Protein AF-A0A1Q3CBP3-F1 (afdb_monomer_lite)

Structure (mmCIF, N/CA/C/O backbone):
data_AF-A0A1Q3CBP3-F1
#
_entry.id   AF-A0A1Q3CBP3-F1
#
loop_
_atom_site.group_PDB
_atom_site.id
_atom_site.type_symbol
_atom_site.label_atom_id
_atom_site.label_alt_id
_atom_site.label_comp_id
_atom_site.label_asym_id
_atom_site.label_entity_id
_atom_site.label_seq_id
_atom_site.pdbx_PDB_ins_code
_atom_site.Cartn_x
_atom_site.Cartn_y
_atom_site.Cartn_z
_atom_site.occupancy
_atom_site.B_iso_or_equiv
_atom_site.auth_seq_id
_atom_site.auth_comp_id
_atom_site.auth_asym_id
_atom_site.auth_atom_id
_atom_site.pdbx_PDB_model_num
ATOM 1 N N . VAL A 1 1 ? -5.948 -3.248 -28.202 1.00 44.06 1 VAL A N 1
ATOM 2 C CA . VAL A 1 1 ? -5.606 -3.603 -26.804 1.00 44.06 1 VAL A CA 1
ATOM 3 C C . VAL A 1 1 ? -5.878 -2.371 -25.953 1.00 44.06 1 VAL A C 1
ATOM 5 O O . VAL A 1 1 ? -5.273 -1.340 -26.203 1.00 44.06 1 VAL A O 1
ATOM 8 N N . THR A 1 2 ? -6.877 -2.415 -25.071 1.00 46.66 2 THR A N 1
ATOM 9 C CA . THR A 1 2 ? -7.379 -1.259 -24.304 1.00 46.66 2 THR A CA 1
ATOM 10 C C . THR A 1 2 ? -6.483 -0.977 -23.095 1.00 46.66 2 THR A C 1
ATOM 12 O O . THR A 1 2 ? -6.759 -1.441 -21.992 1.00 46.66 2 THR A O 1
ATOM 15 N N . TYR A 1 3 ? -5.397 -0.238 -23.319 1.00 56.34 3 TYR A N 1
ATOM 16 C CA . TYR A 1 3 ? -4.417 0.155 -22.292 1.00 56.34 3 TYR A CA 1
ATOM 17 C C . TYR A 1 3 ? -4.988 1.161 -21.267 1.00 56.34 3 TYR A C 1
ATOM 19 O O . TYR A 1 3 ? -4.519 1.274 -20.137 1.00 56.34 3 TYR A O 1
ATOM 27 N N . GLU A 1 4 ? -6.053 1.866 -21.645 1.00 58.88 4 GLU A N 1
ATOM 28 C CA . GLU A 1 4 ? -6.686 2.912 -20.836 1.00 58.88 4 GLU A CA 1
ATOM 29 C C . GLU A 1 4 ? -7.506 2.344 -19.665 1.00 58.88 4 GLU A C 1
ATOM 31 O O . GLU A 1 4 ? -7.457 2.861 -18.550 1.00 58.88 4 GLU A O 1
ATOM 36 N N . GLY A 1 5 ? -8.187 1.211 -19.878 1.00 54.25 5 GLY A N 1
ATOM 37 C CA . GLY A 1 5 ? -8.967 0.540 -18.833 1.00 54.25 5 GLY A CA 1
ATOM 38 C C . GLY A 1 5 ? -8.098 -0.076 -17.734 1.00 54.25 5 GLY A C 1
ATOM 39 O O . GLY A 1 5 ? -8.506 -0.127 -16.576 1.00 54.25 5 GLY A O 1
ATOM 40 N N . THR A 1 6 ? -6.872 -0.499 -18.058 1.00 66.00 6 THR A N 1
ATOM 41 C CA . THR A 1 6 ? -5.939 -1.055 -17.068 1.00 66.00 6 THR A CA 1
ATOM 42 C C . THR A 1 6 ? -5.383 -0.003 -16.113 1.00 66.00 6 THR A C 1
ATOM 44 O O . THR A 1 6 ? -5.166 -0.326 -14.948 1.00 66.00 6 THR A O 1
ATOM 47 N N . ASN A 1 7 ? -5.201 1.242 -16.560 1.00 76.56 7 ASN A N 1
ATOM 48 C CA . ASN A 1 7 ? -4.716 2.324 -15.697 1.00 76.56 7 ASN A CA 1
ATOM 49 C C . ASN A 1 7 ? -5.840 2.898 -14.827 1.00 76.56 7 ASN A C 1
ATOM 51 O O . ASN A 1 7 ? -5.673 2.993 -13.616 1.00 76.56 7 ASN A O 1
ATOM 55 N N . GLN A 1 8 ? -7.035 3.116 -15.387 1.00 80.62 8 GLN A N 1
ATOM 56 C CA . GLN A 1 8 ? -8.193 3.599 -14.617 1.00 80.62 8 GLN A CA 1
ATOM 57 C C . GLN A 1 8 ? -8.555 2.675 -13.441 1.00 80.62 8 GLN A C 1
ATOM 59 O O . GLN A 1 8 ? -8.859 3.138 -12.341 1.00 80.62 8 GLN A O 1
ATOM 64 N N . VAL A 1 9 ? -8.495 1.354 -13.644 1.00 83.56 9 VAL A N 1
ATOM 65 C CA . VAL A 1 9 ? -8.768 0.373 -12.580 1.00 83.56 9 VAL A CA 1
ATOM 66 C C . VAL A 1 9 ? -7.699 0.414 -11.482 1.00 83.56 9 VAL A C 1
ATOM 68 O O . VAL A 1 9 ? -8.026 0.263 -10.303 1.00 83.56 9 VAL A O 1
ATOM 71 N N . LYS A 1 10 ? -6.428 0.637 -11.839 1.00 82.31 10 LYS A N 1
ATOM 72 C CA . LYS A 1 10 ? -5.342 0.801 -10.861 1.00 82.31 10 LYS A CA 1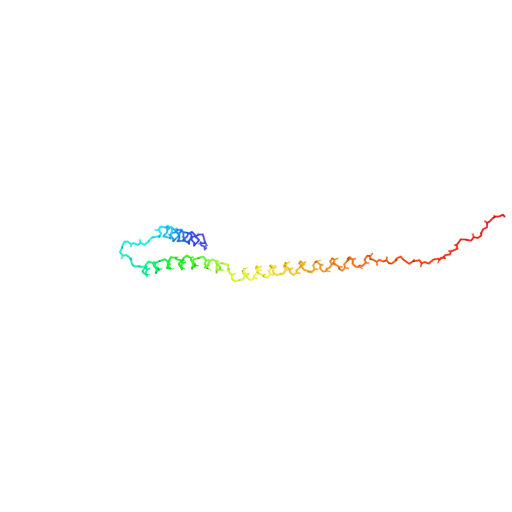
ATOM 73 C C . LYS A 1 10 ? -5.514 2.084 -10.055 1.00 82.31 10 LYS A C 1
ATOM 75 O O . LYS A 1 10 ? -5.479 2.014 -8.829 1.00 82.31 10 LYS A O 1
ATOM 80 N N . ASP A 1 11 ? -5.780 3.204 -10.719 1.00 86.50 11 ASP A N 1
ATOM 81 C CA . ASP A 1 11 ? -5.969 4.505 -10.072 1.00 86.50 11 ASP A CA 1
ATOM 82 C C . ASP A 1 11 ? -7.149 4.472 -9.100 1.00 86.50 11 ASP A C 1
ATOM 84 O O . ASP A 1 11 ? -7.058 4.946 -7.966 1.00 86.50 11 ASP A O 1
ATOM 88 N N . ALA A 1 12 ? -8.254 3.835 -9.497 1.00 90.44 12 ALA A N 1
ATOM 89 C CA . ALA A 1 12 ? -9.394 3.616 -8.615 1.00 90.44 12 ALA A CA 1
ATOM 90 C C . ALA A 1 12 ? -9.009 2.793 -7.373 1.00 90.44 12 ALA A C 1
ATOM 92 O O . ALA A 1 12 ? -9.416 3.124 -6.258 1.00 90.44 12 ALA A O 1
ATOM 93 N N . LYS A 1 13 ? -8.189 1.749 -7.545 1.00 89.75 13 LYS A N 1
ATOM 94 C CA . LYS A 1 13 ? -7.730 0.885 -6.451 1.00 89.75 13 LYS A CA 1
ATOM 95 C C . LYS A 1 13 ? -6.768 1.601 -5.500 1.00 89.75 13 LYS A C 1
ATOM 97 O O . LYS A 1 13 ? -6.896 1.433 -4.289 1.00 89.75 13 LYS A O 1
ATOM 102 N N . ILE A 1 14 ? -5.854 2.416 -6.025 1.00 90.44 14 ILE A N 1
ATOM 103 C CA . ILE A 1 14 ? -4.957 3.260 -5.224 1.00 90.44 14 ILE A CA 1
ATOM 104 C C . ILE A 1 14 ? -5.785 4.258 -4.413 1.00 90.44 14 ILE A C 1
ATOM 106 O O . ILE A 1 14 ? -5.660 4.303 -3.194 1.00 90.44 14 ILE A O 1
ATOM 110 N N . ASN A 1 15 ? -6.706 4.980 -5.055 1.00 92.19 15 ASN A N 1
ATOM 111 C CA . ASN A 1 15 ? -7.573 5.949 -4.380 1.00 92.19 15 ASN A CA 1
ATOM 112 C C . ASN A 1 15 ? -8.457 5.323 -3.293 1.00 92.19 15 ASN A C 1
ATOM 114 O O . ASN A 1 15 ? -8.796 5.985 -2.312 1.00 92.19 15 ASN A O 1
ATOM 118 N N . MET A 1 16 ? -8.863 4.063 -3.460 1.00 93.75 16 MET A N 1
ATOM 119 C CA . MET A 1 16 ? -9.609 3.335 -2.434 1.00 93.75 16 MET A CA 1
ATOM 120 C C . MET A 1 16 ? -8.731 3.045 -1.210 1.00 93.75 16 MET A C 1
ATOM 122 O O . MET A 1 16 ? -9.148 3.311 -0.087 1.00 93.75 16 MET A O 1
ATOM 126 N N . LEU A 1 17 ? -7.508 2.557 -1.428 1.00 94.12 17 LEU A N 1
ATOM 127 C CA . LEU A 1 17 ? -6.561 2.246 -0.354 1.00 94.12 17 LEU A CA 1
ATOM 128 C C . LEU A 1 17 ? -6.047 3.501 0.362 1.00 94.12 17 LEU A C 1
ATOM 130 O O . LEU A 1 17 ? -5.871 3.474 1.575 1.00 94.12 17 LEU A O 1
ATOM 134 N N . VAL A 1 18 ? -5.839 4.606 -0.360 1.00 93.06 18 VAL A N 1
ATOM 135 C CA . VAL A 1 18 ? -5.476 5.902 0.237 1.00 93.06 18 VAL A CA 1
ATOM 136 C C . VAL A 1 18 ? -6.583 6.380 1.169 1.00 93.06 18 VAL A C 1
ATOM 138 O O . VAL A 1 18 ? -6.306 6.711 2.315 1.00 93.06 18 VAL A O 1
ATOM 141 N N . ARG A 1 19 ? -7.847 6.325 0.733 1.00 95.38 19 ARG A N 1
ATOM 142 C CA . ARG A 1 19 ? -8.981 6.670 1.601 1.00 95.38 19 ARG A CA 1
ATOM 143 C C . ARG A 1 19 ? -9.088 5.756 2.819 1.00 95.38 19 ARG A C 1
ATOM 145 O O . ARG A 1 19 ? -9.382 6.225 3.914 1.00 95.38 19 ARG A O 1
ATOM 152 N N . GLU A 1 20 ? -8.846 4.460 2.647 1.00 94.12 20 GLU A N 1
ATOM 153 C CA . GLU A 1 20 ? -8.818 3.507 3.761 1.00 94.12 20 GLU A CA 1
ATOM 154 C C . GLU A 1 20 ? -7.705 3.835 4.770 1.00 94.12 20 GLU A C 1
ATOM 156 O O . GLU A 1 20 ? -7.935 3.763 5.976 1.00 94.12 20 GLU A O 1
ATOM 161 N N . TYR A 1 21 ? -6.529 4.246 4.286 1.00 95.06 21 TYR A N 1
ATOM 162 C CA . TYR A 1 21 ? -5.420 4.721 5.111 1.00 95.06 21 TYR A CA 1
ATOM 163 C C . TYR A 1 21 ? -5.753 6.030 5.843 1.00 95.06 21 TYR A C 1
ATOM 165 O O . TYR A 1 21 ? -5.500 6.145 7.037 1.00 95.06 21 TYR A O 1
ATOM 173 N N . GLU A 1 22 ? -6.341 7.013 5.160 1.00 94.06 22 GLU A N 1
ATOM 174 C CA . GLU A 1 22 ? -6.715 8.308 5.751 1.00 94.06 22 GLU A CA 1
ATOM 175 C C . GLU A 1 22 ? -7.759 8.162 6.861 1.00 94.06 22 GLU A C 1
ATOM 177 O O . GLU A 1 22 ? -7.694 8.843 7.882 1.00 94.06 22 GLU A O 1
ATOM 182 N N . MET A 1 23 ? -8.714 7.250 6.678 1.00 95.81 23 MET A N 1
ATOM 183 C CA . MET A 1 23 ? -9.738 6.935 7.676 1.00 95.81 23 MET A CA 1
ATOM 184 C C . MET A 1 23 ? -9.266 5.903 8.707 1.00 95.81 23 MET A C 1
ATOM 186 O O . MET A 1 23 ? -10.063 5.447 9.533 1.00 95.81 23 MET A O 1
ATOM 190 N N . PHE A 1 24 ? -7.998 5.490 8.660 1.00 96.88 24 PHE A N 1
ATOM 191 C CA . PHE A 1 24 ? -7.507 4.419 9.503 1.00 96.88 24 PHE A CA 1
ATOM 192 C C . PHE A 1 24 ? -7.475 4.842 10.971 1.00 96.88 24 PHE A C 1
ATOM 194 O O . PHE A 1 24 ? -6.769 5.762 11.380 1.00 96.88 24 PHE A O 1
ATOM 201 N N . SER A 1 25 ? -8.206 4.095 11.787 1.00 96.75 25 SER A N 1
ATOM 202 C CA . SER A 1 25 ? -8.177 4.209 13.236 1.00 96.75 25 SER A CA 1
ATOM 203 C C . SER A 1 25 ? -8.252 2.829 13.885 1.00 96.75 25 SER A C 1
ATOM 205 O O . SER A 1 25 ? -8.632 1.820 13.267 1.00 96.75 25 SER A O 1
ATOM 207 N N . MET A 1 26 ? -7.827 2.775 15.145 1.00 97.44 26 MET A N 1
ATOM 208 C CA . MET A 1 26 ? -8.003 1.598 15.987 1.00 97.44 26 MET A CA 1
ATOM 209 C C . MET A 1 26 ? -9.478 1.471 16.370 1.00 97.44 26 MET A C 1
ATOM 211 O O . MET A 1 26 ? -10.115 2.460 16.730 1.00 97.44 26 MET A O 1
ATOM 215 N N . LYS A 1 27 ? -10.028 0.260 16.280 1.00 95.94 27 LYS A N 1
ATOM 216 C CA . LYS A 1 27 ? -11.440 0.007 16.604 1.00 95.94 27 LYS A CA 1
ATOM 217 C C . LYS A 1 27 ? -11.614 -0.270 18.099 1.00 95.94 27 LYS A C 1
ATOM 219 O O . LYS A 1 27 ? -10.697 -0.761 18.747 1.00 95.94 27 LYS A O 1
ATOM 224 N N . GLU A 1 28 ? -12.814 -0.029 18.628 1.00 95.75 28 GLU A N 1
ATOM 225 C CA . GLU A 1 28 ? -13.121 -0.159 20.067 1.00 95.75 28 GLU A CA 1
ATOM 226 C C . GLU A 1 28 ? -12.783 -1.536 20.666 1.00 95.75 28 GLU A C 1
ATOM 228 O O . GLU A 1 28 ? -12.356 -1.620 21.812 1.00 95.75 28 GLU A O 1
ATOM 233 N N . ASN A 1 29 ? -12.917 -2.612 19.883 1.00 96.12 29 ASN A N 1
ATOM 234 C CA . ASN A 1 29 ? -12.698 -3.995 20.332 1.00 96.12 29 ASN A CA 1
ATOM 235 C C . ASN A 1 29 ? -11.458 -4.642 19.703 1.00 96.12 29 ASN A C 1
ATOM 237 O O . ASN A 1 29 ? -11.385 -5.859 19.532 1.00 96.12 29 ASN A O 1
ATOM 241 N N . GLU A 1 30 ? -10.500 -3.827 19.286 1.00 97.62 30 GLU A N 1
ATOM 242 C CA . GLU A 1 30 ? -9.294 -4.283 18.619 1.00 97.62 30 GLU A CA 1
ATOM 243 C C . GLU A 1 30 ? -8.085 -4.196 19.550 1.00 97.62 30 GLU A C 1
ATOM 245 O O . GLU A 1 30 ? -7.953 -3.257 20.324 1.00 97.62 30 GLU A O 1
ATOM 250 N N . ASN A 1 31 ? -7.171 -5.167 19.470 1.00 97.94 31 ASN A N 1
ATOM 251 C CA . ASN A 1 31 ? -5.875 -5.071 20.140 1.00 97.94 31 ASN A CA 1
ATOM 252 C C . ASN A 1 31 ? -4.814 -4.456 19.212 1.00 97.94 31 ASN A C 1
ATOM 254 O O . ASN A 1 31 ? -4.922 -4.513 17.987 1.00 97.94 31 ASN A O 1
ATOM 258 N N . ILE A 1 32 ? -3.750 -3.905 19.801 1.00 97.69 32 ILE A N 1
ATOM 259 C CA . ILE A 1 32 ? -2.686 -3.202 19.063 1.00 97.69 32 ILE A CA 1
ATOM 260 C C . ILE A 1 32 ? -2.076 -4.084 17.963 1.00 97.69 32 ILE A C 1
ATOM 262 O O . ILE A 1 32 ? -1.804 -3.595 16.872 1.00 97.69 32 ILE A O 1
ATOM 266 N N . SER A 1 33 ? -1.902 -5.386 18.215 1.00 98.25 33 SER A N 1
ATOM 267 C CA . SER A 1 33 ? -1.335 -6.312 17.227 1.00 98.25 33 SER A CA 1
ATOM 268 C C . SER A 1 33 ? -2.243 -6.474 16.003 1.00 98.25 33 SER A C 1
ATOM 270 O O . SER A 1 33 ? -1.773 -6.393 14.872 1.00 98.25 33 SER A O 1
ATOM 272 N N . SER A 1 34 ? -3.551 -6.616 16.215 1.00 97.75 34 SER A N 1
ATOM 273 C CA . SER A 1 34 ? -4.545 -6.735 15.142 1.00 97.75 34 SER A CA 1
ATOM 274 C C . SER A 1 34 ? -4.653 -5.439 14.339 1.00 97.75 34 SER A C 1
ATOM 276 O O . SER A 1 34 ? -4.687 -5.478 13.107 1.00 97.75 34 SER A O 1
ATOM 278 N N . MET A 1 35 ? -4.608 -4.293 15.027 1.00 98.00 35 MET A N 1
ATOM 279 C CA . MET A 1 35 ? -4.561 -2.974 14.394 1.00 98.00 35 MET A CA 1
ATOM 280 C C . MET A 1 35 ? -3.318 -2.840 13.514 1.00 98.00 35 MET A C 1
ATOM 282 O O . MET A 1 35 ? -3.428 -2.484 12.340 1.00 98.00 35 MET A O 1
ATOM 286 N N . PHE A 1 36 ? -2.151 -3.212 14.042 1.00 97.75 36 PHE A N 1
ATOM 287 C CA . PHE A 1 36 ? -0.893 -3.165 13.309 1.00 97.75 36 PHE A CA 1
ATOM 288 C C . PHE A 1 36 ? -0.926 -4.050 12.059 1.00 97.75 36 PHE A C 1
ATOM 290 O O . PHE A 1 36 ? -0.525 -3.602 10.992 1.00 97.75 36 PHE A O 1
ATOM 297 N N . VAL A 1 37 ? -1.491 -5.260 12.140 1.00 98.00 37 VAL A N 1
ATOM 298 C CA . VAL A 1 37 ? -1.662 -6.136 10.968 1.00 98.00 37 VAL A CA 1
ATOM 299 C C . VAL A 1 37 ? -2.504 -5.461 9.881 1.00 98.00 37 VAL A C 1
ATOM 301 O O . VAL A 1 37 ? -2.108 -5.465 8.715 1.00 98.00 37 VAL A O 1
ATOM 304 N N . ARG A 1 38 ? -3.639 -4.837 10.231 1.00 97.31 38 ARG A N 1
ATOM 305 C CA . ARG A 1 38 ? -4.452 -4.098 9.247 1.00 97.31 38 ARG A CA 1
ATOM 306 C C . ARG A 1 38 ? -3.678 -2.936 8.628 1.00 97.31 38 ARG A C 1
ATOM 308 O O . ARG A 1 38 ? -3.705 -2.783 7.411 1.00 97.31 38 ARG A O 1
ATOM 315 N N . PHE A 1 39 ? -2.969 -2.162 9.447 1.00 97.50 39 PHE A N 1
ATOM 316 C CA . PHE A 1 39 ? -2.136 -1.054 8.984 1.00 97.50 39 PHE A CA 1
ATOM 317 C C . PHE A 1 39 ? -1.065 -1.529 7.992 1.00 97.50 39 PHE A C 1
ATOM 319 O O . PHE A 1 39 ? -0.971 -1.022 6.875 1.00 97.50 39 PHE A O 1
ATOM 326 N N . THR A 1 40 ? -0.301 -2.559 8.360 1.00 96.25 40 THR A N 1
ATOM 327 C CA . THR A 1 40 ? 0.741 -3.145 7.511 1.00 96.25 40 THR A CA 1
ATOM 328 C C . THR A 1 40 ? 0.171 -3.668 6.193 1.00 96.25 40 THR A C 1
ATOM 330 O O . THR A 1 40 ? 0.778 -3.466 5.144 1.00 96.25 40 THR A O 1
ATOM 333 N N . ASN A 1 41 ? -1.015 -4.280 6.208 1.00 96.31 41 ASN A N 1
ATOM 334 C CA . ASN A 1 41 ? -1.664 -4.762 4.989 1.00 96.31 41 ASN A CA 1
ATOM 335 C C . ASN A 1 41 ? -2.017 -3.626 4.016 1.00 96.31 41 ASN A C 1
ATOM 337 O O . ASN A 1 41 ? -1.820 -3.784 2.808 1.00 96.31 41 ASN A O 1
ATOM 341 N N . ILE A 1 42 ? -2.492 -2.483 4.522 1.00 94.69 42 ILE A N 1
ATOM 342 C CA . ILE A 1 42 ? -2.796 -1.300 3.701 1.00 94.69 42 ILE A CA 1
ATOM 343 C C . ILE A 1 42 ? -1.510 -0.752 3.067 1.00 94.69 42 ILE A C 1
ATOM 345 O O . ILE A 1 42 ? -1.455 -0.566 1.849 1.00 94.69 42 ILE A O 1
ATOM 349 N N . ILE A 1 43 ? -0.447 -0.577 3.862 1.00 93.56 43 ILE A N 1
ATOM 350 C CA . ILE A 1 43 ? 0.852 -0.074 3.385 1.00 93.56 43 ILE A CA 1
ATOM 351 C C . ILE A 1 43 ? 1.460 -0.995 2.327 1.00 93.56 43 ILE A C 1
ATOM 353 O O . ILE A 1 43 ? 1.837 -0.534 1.250 1.00 93.56 43 ILE A O 1
ATOM 357 N N . ASN A 1 44 ? 1.500 -2.301 2.590 1.00 91.94 44 ASN A N 1
ATOM 358 C CA . ASN A 1 44 ? 2.056 -3.272 1.651 1.00 91.94 44 ASN A CA 1
ATOM 359 C C . ASN A 1 44 ? 1.260 -3.310 0.338 1.00 91.94 44 ASN A C 1
ATOM 361 O O . ASN A 1 44 ? 1.839 -3.456 -0.740 1.00 91.94 44 ASN A O 1
ATOM 365 N N . SER A 1 45 ? -0.065 -3.147 0.408 1.00 91.56 45 SER A N 1
ATOM 366 C CA . SER A 1 45 ? -0.926 -3.098 -0.777 1.00 91.56 45 SER A CA 1
ATOM 367 C C . SER A 1 45 ? -0.663 -1.853 -1.626 1.00 91.56 45 SER A C 1
ATOM 369 O O . SER A 1 45 ? -0.540 -1.970 -2.846 1.00 91.56 45 SER A O 1
ATOM 371 N N . LEU A 1 46 ? -0.520 -0.681 -0.996 1.00 89.75 46 LEU A N 1
ATOM 372 C CA . LEU A 1 46 ? -0.154 0.570 -1.672 1.00 89.75 46 LEU A CA 1
ATOM 373 C C . LEU A 1 46 ? 1.231 0.475 -2.322 1.00 89.75 46 LEU A C 1
ATOM 375 O O . LEU A 1 46 ? 1.388 0.791 -3.501 1.00 89.75 46 LEU A O 1
ATOM 379 N N . GLN A 1 47 ? 2.225 -0.031 -1.590 1.00 85.50 47 GLN A N 1
ATOM 380 C CA . GLN A 1 47 ? 3.581 -0.226 -2.106 1.00 85.50 47 GLN A CA 1
ATOM 381 C C . GLN A 1 47 ? 3.613 -1.198 -3.287 1.00 85.50 47 GLN A C 1
ATOM 383 O O . GLN A 1 47 ? 4.282 -0.927 -4.277 1.00 85.50 47 GLN A O 1
ATOM 388 N N . SER A 1 48 ? 2.870 -2.307 -3.224 1.00 85.62 48 SER A N 1
ATOM 389 C CA . SER A 1 48 ? 2.808 -3.276 -4.324 1.00 85.62 48 SER A CA 1
ATOM 390 C C . SER A 1 48 ? 2.200 -2.686 -5.598 1.00 85.62 48 SER A C 1
ATOM 392 O O . SER A 1 48 ? 2.600 -3.069 -6.697 1.00 85.62 48 SER A O 1
ATOM 394 N N . LEU A 1 49 ? 1.239 -1.767 -5.472 1.00 82.19 49 LEU A N 1
ATOM 395 C CA . LEU A 1 49 ? 0.629 -1.100 -6.621 1.00 82.19 49 LEU A CA 1
ATOM 396 C C . LEU A 1 49 ? 1.591 -0.086 -7.252 1.00 82.19 49 LEU A C 1
ATOM 398 O O . LEU A 1 49 ? 1.821 -0.181 -8.452 1.00 82.19 49 LEU A O 1
ATOM 402 N N . ASN A 1 50 ? 2.243 0.762 -6.451 1.00 73.06 50 ASN A N 1
ATOM 403 C CA . ASN A 1 50 ? 3.220 1.737 -6.956 1.00 73.06 50 ASN A CA 1
ATOM 404 C C . ASN A 1 50 ? 4.515 1.082 -7.473 1.00 73.06 50 ASN A C 1
ATOM 406 O O . ASN A 1 50 ? 5.092 1.530 -8.458 1.00 73.06 50 ASN A O 1
ATOM 410 N N . ALA A 1 51 ? 4.989 0.001 -6.846 1.00 65.81 51 ALA A N 1
ATOM 411 C CA . ALA A 1 51 ? 6.190 -0.709 -7.298 1.00 65.81 51 ALA A CA 1
ATOM 412 C C . ALA A 1 51 ? 5.973 -1.426 -8.639 1.00 65.81 51 ALA A C 1
ATOM 414 O O . ALA A 1 51 ? 6.913 -1.600 -9.413 1.00 65.81 51 ALA A O 1
ATOM 415 N N . LYS A 1 52 ? 4.733 -1.830 -8.944 1.00 59.75 52 LYS A N 1
ATOM 416 C CA . LYS A 1 52 ? 4.395 -2.418 -10.245 1.00 59.75 52 LYS A CA 1
ATOM 417 C C . LYS A 1 52 ? 4.432 -1.406 -11.380 1.00 59.75 52 LYS A C 1
ATOM 419 O O . LYS A 1 52 ? 4.607 -1.845 -12.510 1.00 59.75 52 LYS A O 1
ATOM 424 N N . ASP A 1 53 ? 4.334 -0.109 -11.112 1.00 59.41 53 ASP A N 1
ATOM 425 C CA . ASP A 1 53 ? 4.505 0.900 -12.158 1.00 59.41 53 ASP A CA 1
ATOM 426 C C . ASP A 1 53 ? 5.969 0.993 -12.622 1.00 59.41 53 ASP A C 1
ATOM 428 O O . ASP A 1 53 ? 6.221 1.225 -13.802 1.00 59.41 53 ASP A O 1
ATOM 432 N N . LEU A 1 54 ? 6.944 0.622 -11.783 1.00 54.38 54 LEU A N 1
ATOM 433 C CA . LEU A 1 54 ? 8.330 0.431 -12.236 1.00 54.38 54 LEU A CA 1
ATOM 434 C C . LEU A 1 54 ? 8.483 -0.756 -13.203 1.00 54.38 54 LEU A C 1
ATOM 436 O O . LEU A 1 54 ? 9.332 -0.721 -14.083 1.00 54.38 54 LEU A O 1
ATOM 440 N N . ASN A 1 55 ? 7.624 -1.774 -13.076 1.00 54.72 55 ASN A N 1
ATOM 441 C CA . ASN A 1 55 ? 7.548 -2.895 -14.019 1.00 54.72 55 ASN A CA 1
ATOM 442 C C . ASN A 1 55 ? 6.709 -2.568 -15.269 1.00 54.72 55 ASN A C 1
ATOM 444 O O . ASN A 1 55 ? 6.657 -3.386 -16.187 1.00 54.72 55 ASN A O 1
ATOM 448 N N . THR A 1 56 ? 5.990 -1.434 -15.291 1.00 55.56 56 THR A N 1
ATOM 449 C CA . THR A 1 56 ? 5.257 -0.982 -16.489 1.00 55.56 56 THR A CA 1
ATOM 450 C C . THR A 1 56 ? 6.137 -0.241 -17.478 1.00 55.56 56 THR A C 1
ATOM 452 O O . THR A 1 56 ? 5.801 -0.226 -18.659 1.00 55.56 56 THR A O 1
ATOM 455 N N . LEU A 1 57 ? 7.269 0.305 -17.026 1.00 59.78 57 LEU A N 1
ATOM 456 C CA . LEU A 1 57 ? 8.365 0.607 -17.931 1.00 59.78 57 LEU A CA 1
ATOM 457 C C . LEU A 1 57 ? 8.982 -0.744 -18.302 1.00 59.78 57 LEU A C 1
ATOM 459 O O . LEU A 1 57 ? 9.481 -1.440 -17.409 1.00 59.78 57 LEU A O 1
ATOM 463 N N . PRO A 1 58 ? 8.908 -1.183 -19.570 1.00 74.75 58 PRO A N 1
ATOM 464 C CA . PRO A 1 58 ? 9.647 -2.362 -19.976 1.00 74.75 58 PRO A CA 1
ATOM 465 C C . PRO A 1 58 ? 11.104 -2.154 -19.558 1.00 74.75 58 PRO A C 1
ATOM 467 O O . PRO A 1 58 ? 11.642 -1.058 -19.703 1.00 74.75 58 PRO A O 1
ATOM 470 N N . LEU A 1 59 ? 11.732 -3.192 -19.006 1.00 75.75 59 LEU A N 1
ATOM 471 C CA . LEU A 1 59 ? 13.125 -3.158 -18.548 1.00 75.75 59 LEU A CA 1
ATOM 472 C C . LEU A 1 59 ? 14.060 -2.499 -19.581 1.00 75.75 59 LEU A C 1
ATOM 474 O O . LEU A 1 59 ? 14.986 -1.789 -19.206 1.00 75.75 59 LEU A O 1
ATOM 478 N N . GLU A 1 60 ? 13.750 -2.675 -20.866 1.00 72.88 60 GLU A N 1
ATOM 479 C CA . GLU A 1 60 ? 14.405 -2.053 -22.017 1.00 72.88 60 GLU A CA 1
ATOM 480 C C . GLU A 1 60 ? 14.354 -0.514 -22.026 1.00 72.88 60 GLU A C 1
ATOM 482 O O . GLU A 1 60 ? 15.338 0.135 -22.363 1.00 72.88 60 GLU A O 1
ATOM 487 N N . GLU A 1 61 ? 13.229 0.092 -21.638 1.00 79.81 61 GLU A N 1
ATOM 488 C CA . GLU A 1 61 ? 13.049 1.548 -21.577 1.00 79.81 61 GLU A CA 1
ATOM 489 C C . GLU A 1 61 ? 13.772 2.146 -20.366 1.00 79.81 61 GLU A C 1
ATOM 491 O O . GLU A 1 61 ? 14.385 3.212 -20.466 1.00 79.81 61 GLU A O 1
ATOM 496 N N . LEU A 1 62 ? 13.780 1.426 -19.239 1.00 84.44 62 LEU A N 1
ATOM 497 C CA . LEU A 1 62 ? 14.569 1.804 -18.067 1.00 84.44 62 LEU A CA 1
ATOM 498 C C . LEU A 1 62 ? 16.073 1.705 -18.360 1.00 84.44 62 LEU A C 1
ATOM 500 O O . LEU A 1 62 ? 16.823 2.636 -18.066 1.00 84.44 62 LEU A O 1
ATOM 504 N N . LEU A 1 63 ? 16.502 0.602 -18.977 1.00 84.31 63 LEU A N 1
ATOM 505 C CA . LEU A 1 63 ? 17.884 0.383 -19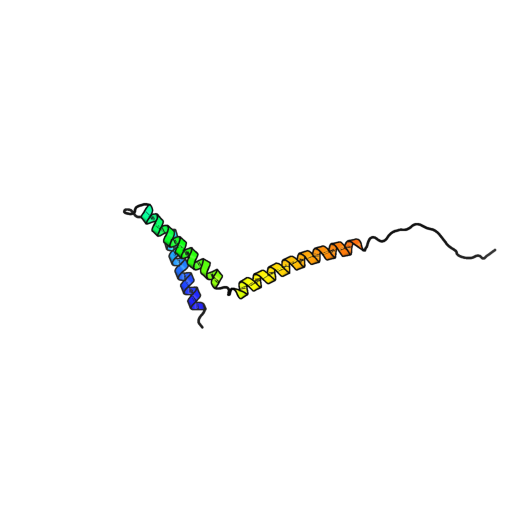.394 1.00 84.31 63 LEU A CA 1
ATOM 506 C C . LEU A 1 63 ? 18.318 1.429 -20.429 1.00 84.31 63 LEU A C 1
ATOM 508 O O . LEU A 1 63 ? 19.377 2.034 -20.275 1.00 84.31 63 LEU A O 1
ATOM 512 N N . GLY A 1 64 ? 17.476 1.707 -21.427 1.00 88.88 64 GLY A N 1
ATOM 513 C CA . GLY A 1 64 ? 17.714 2.738 -22.438 1.00 88.88 64 GLY A CA 1
ATOM 514 C C . GLY A 1 64 ? 17.820 4.144 -21.841 1.00 88.88 64 GLY A C 1
ATOM 515 O O . GLY A 1 64 ? 18.731 4.898 -22.193 1.00 88.88 64 GLY A O 1
ATOM 516 N N . SER A 1 65 ? 16.952 4.487 -20.884 1.00 90.31 65 SER A N 1
ATOM 517 C CA . SER A 1 65 ? 17.014 5.765 -20.161 1.00 90.31 65 SER A CA 1
ATOM 518 C C . SER A 1 65 ? 18.309 5.902 -19.356 1.00 90.31 65 SER A C 1
ATOM 520 O O . SER A 1 65 ? 18.956 6.950 -19.400 1.00 90.31 65 SER A O 1
ATOM 522 N N . LEU A 1 66 ? 18.724 4.833 -18.668 1.00 92.19 66 LEU A N 1
ATOM 523 C CA . LEU A 1 66 ? 19.947 4.817 -17.866 1.00 92.19 66 LEU A CA 1
ATOM 524 C C . LEU A 1 66 ? 21.199 4.956 -18.743 1.00 92.19 66 LEU A C 1
ATOM 526 O O . LEU A 1 66 ? 22.044 5.801 -18.455 1.00 92.19 66 LEU A O 1
ATOM 530 N N . MET A 1 67 ? 21.274 4.209 -19.849 1.00 88.44 67 MET A N 1
ATOM 531 C CA . MET A 1 67 ? 22.366 4.304 -20.826 1.00 88.44 67 MET A CA 1
ATOM 532 C C . MET A 1 67 ? 22.469 5.704 -21.441 1.00 88.44 67 MET A C 1
ATOM 534 O O . MET A 1 67 ? 23.564 6.249 -21.576 1.00 88.44 67 MET A O 1
ATOM 538 N N . THR A 1 68 ? 21.331 6.314 -21.787 1.00 93.06 68 THR A N 1
ATOM 539 C CA . THR A 1 68 ? 21.293 7.670 -22.358 1.00 93.06 68 THR A CA 1
ATOM 540 C C . THR A 1 68 ? 21.783 8.704 -21.346 1.00 93.06 68 THR A C 1
ATOM 542 O O . THR A 1 68 ? 22.561 9.594 -21.686 1.00 93.06 68 THR A O 1
ATOM 545 N N . HIS A 1 69 ? 21.363 8.581 -20.087 1.00 93.06 69 HIS A N 1
ATOM 546 C CA . HIS A 1 69 ? 21.803 9.460 -19.009 1.00 93.06 69 HIS A CA 1
ATOM 547 C C . HIS A 1 69 ? 23.306 9.321 -18.725 1.00 93.06 69 HIS A C 1
ATOM 549 O O . HIS A 1 69 ? 24.005 10.328 -18.628 1.00 93.06 69 HIS A O 1
ATOM 555 N N . GLU A 1 70 ? 23.818 8.092 -18.658 1.00 87.25 70 GLU A N 1
ATOM 556 C CA . GLU A 1 70 ? 25.246 7.809 -18.485 1.00 87.25 70 GLU A CA 1
ATOM 557 C C . GLU A 1 70 ? 26.082 8.387 -19.638 1.00 87.25 70 GLU A C 1
ATOM 559 O O . GLU A 1 70 ? 27.073 9.078 -19.398 1.00 87.25 70 GLU A O 1
ATOM 564 N N . MET A 1 71 ? 25.641 8.201 -20.888 1.00 83.56 71 MET A N 1
ATOM 565 C CA . MET A 1 71 ? 26.299 8.769 -22.068 1.00 83.56 71 MET A CA 1
ATOM 566 C C . MET A 1 71 ? 26.304 10.303 -22.041 1.00 83.56 71 MET A C 1
ATOM 568 O O . MET A 1 71 ? 27.319 10.922 -22.352 1.00 83.56 71 MET A O 1
ATOM 572 N N . MET A 1 72 ? 25.196 10.934 -21.640 1.00 86.81 72 MET A N 1
ATOM 573 C CA . MET A 1 72 ? 25.126 12.392 -21.502 1.00 86.81 72 MET A CA 1
ATOM 574 C C . MET A 1 72 ? 26.070 12.929 -20.426 1.00 86.81 72 MET A C 1
ATOM 576 O O . MET A 1 72 ? 26.657 13.990 -20.628 1.00 86.81 72 MET A O 1
ATOM 580 N N . ILE A 1 73 ? 26.216 12.230 -19.298 1.00 85.12 73 ILE A N 1
ATOM 581 C CA . ILE A 1 73 ? 27.166 12.617 -18.248 1.00 85.12 73 ILE A CA 1
ATOM 582 C C . ILE A 1 73 ? 28.597 12.506 -18.772 1.00 85.12 73 ILE A C 1
ATOM 584 O O . ILE A 1 73 ? 29.347 13.474 -18.686 1.00 85.12 73 ILE A O 1
ATOM 588 N N . LYS A 1 74 ? 28.948 11.378 -19.393 1.00 78.44 74 LYS A N 1
ATOM 589 C CA . LYS A 1 74 ? 30.295 11.139 -19.919 1.00 78.44 74 LYS A CA 1
ATOM 590 C C . LYS A 1 74 ? 30.695 12.136 -21.012 1.00 78.44 74 LYS A C 1
ATOM 592 O O . LYS A 1 74 ? 31.794 12.675 -20.979 1.00 78.44 74 LYS A O 1
ATOM 597 N N . ASN A 1 75 ? 29.777 12.462 -21.924 1.00 67.88 75 ASN A N 1
ATOM 598 C CA . ASN A 1 75 ? 30.028 13.464 -22.964 1.00 67.88 75 ASN A CA 1
ATOM 599 C C . ASN A 1 75 ? 30.290 14.865 -22.378 1.00 67.88 75 ASN A C 1
ATOM 601 O O . ASN A 1 75 ? 31.111 15.604 -22.910 1.00 67.88 75 ASN A O 1
ATOM 605 N N . ARG A 1 76 ? 29.628 15.233 -21.269 1.00 68.75 76 ARG A N 1
ATOM 606 C CA . ARG A 1 76 ? 29.889 16.511 -20.581 1.00 68.75 76 ARG A CA 1
ATOM 607 C C . ARG A 1 76 ? 31.275 16.547 -19.933 1.00 68.75 76 ARG A C 1
ATOM 609 O O . ARG A 1 76 ? 31.897 17.604 -19.910 1.00 68.75 76 ARG A O 1
ATOM 616 N N . GLU A 1 77 ? 31.769 15.413 -19.439 1.00 59.47 77 GLU A N 1
ATOM 617 C CA . GLU A 1 77 ? 33.133 15.294 -18.903 1.00 59.47 77 GLU A CA 1
ATOM 618 C C . GLU A 1 77 ? 34.195 15.416 -20.015 1.00 59.47 77 GLU A C 1
ATOM 620 O O . GLU A 1 77 ? 35.203 16.106 -19.834 1.00 59.47 77 GLU A O 1
ATOM 625 N N . ASP A 1 78 ? 33.938 14.835 -21.192 1.00 56.34 78 ASP A N 1
ATOM 626 C CA . ASP A 1 78 ? 34.818 14.926 -22.365 1.00 56.34 78 ASP A CA 1
ATOM 627 C C . ASP A 1 78 ? 34.894 16.360 -22.941 1.00 56.34 78 ASP A C 1
ATOM 629 O O . ASP A 1 78 ? 35.974 16.825 -23.333 1.00 56.34 78 ASP A O 1
ATOM 633 N N . ASP A 1 79 ? 33.770 17.089 -22.957 1.00 55.94 79 ASP A N 1
ATOM 634 C CA . ASP A 1 79 ? 33.701 18.491 -23.395 1.00 55.94 79 ASP A CA 1
ATOM 635 C C . ASP A 1 79 ? 34.527 19.416 -22.478 1.00 55.94 79 ASP A C 1
ATOM 637 O O . ASP A 1 79 ? 35.288 20.269 -22.955 1.00 55.94 79 ASP A O 1
ATOM 641 N N . GLU A 1 80 ? 34.472 19.200 -21.159 1.00 58.00 80 GLU A N 1
ATOM 642 C CA . GLU A 1 80 ? 35.290 19.941 -20.191 1.00 58.00 80 GLU A CA 1
ATOM 643 C C . GLU A 1 80 ? 36.797 19.642 -20.314 1.00 58.00 80 GLU A C 1
ATOM 645 O O . GLU A 1 80 ? 37.636 20.504 -20.011 1.00 58.00 80 GLU A O 1
ATOM 650 N N . GLU A 1 81 ? 37.182 18.446 -20.767 1.00 54.94 81 GLU A N 1
ATOM 651 C CA . GLU A 1 81 ? 38.587 18.080 -20.965 1.00 54.94 81 GLU A CA 1
ATOM 652 C C . GLU A 1 81 ? 39.168 18.656 -22.270 1.00 54.94 81 GLU A C 1
ATOM 654 O O . GLU A 1 81 ? 40.335 19.075 -22.309 1.00 54.94 81 GLU A O 1
ATOM 659 N N . GLN A 1 82 ? 38.362 18.756 -23.334 1.00 53.41 82 GLN A N 1
ATOM 660 C CA . GLN A 1 82 ? 38.771 19.397 -24.588 1.00 53.41 82 GLN A CA 1
ATOM 661 C C . GLN A 1 82 ? 38.937 20.916 -24.453 1.00 53.41 82 GLN A C 1
ATOM 663 O O . GLN A 1 82 ? 39.895 21.473 -25.002 1.00 53.41 82 GLN A O 1
ATOM 668 N N . ASP A 1 83 ? 38.084 21.593 -23.682 1.00 51.72 83 ASP A N 1
ATOM 669 C CA . ASP A 1 83 ? 38.200 23.040 -23.451 1.00 51.72 83 ASP A CA 1
ATOM 670 C C . ASP A 1 83 ? 39.463 23.413 -22.654 1.00 51.72 83 ASP A C 1
ATOM 672 O O . ASP A 1 83 ? 40.126 24.420 -22.933 1.00 51.72 83 ASP A O 1
ATOM 676 N N . LYS A 1 84 ? 39.879 22.561 -21.706 1.00 55.22 84 LYS A N 1
ATOM 677 C CA . LYS A 1 84 ? 41.156 22.720 -20.985 1.00 55.22 84 LYS A CA 1
ATOM 678 C C . LYS A 1 84 ? 42.366 22.531 -21.910 1.00 55.22 84 LYS A C 1
ATOM 680 O O . LYS A 1 84 ? 43.357 23.251 -21.764 1.00 55.22 84 LYS A O 1
ATOM 685 N N . LYS A 1 85 ? 42.297 21.613 -22.885 1.00 52.19 85 LYS A N 1
ATOM 686 C CA . LYS A 1 85 ? 43.372 21.383 -23.874 1.00 52.19 85 LYS A CA 1
ATOM 687 C C . LYS A 1 85 ? 43.485 22.536 -24.882 1.00 52.19 85 LYS A C 1
ATOM 689 O O . LYS A 1 85 ? 44.604 22.976 -25.147 1.00 52.19 85 LYS A O 1
ATOM 694 N N . LYS A 1 86 ? 42.370 23.105 -25.367 1.00 53.81 86 LYS A N 1
ATOM 695 C CA . LYS A 1 86 ? 42.371 24.268 -26.286 1.00 53.81 86 LYS A CA 1
ATOM 696 C C . LYS A 1 86 ? 42.939 25.542 -25.645 1.00 53.81 86 LYS A C 1
ATOM 698 O O . LYS A 1 86 ? 43.694 26.262 -26.295 1.00 53.81 86 LYS A O 1
ATOM 703 N N . LYS A 1 87 ? 42.676 25.788 -24.354 1.00 53.69 87 LYS A N 1
ATOM 70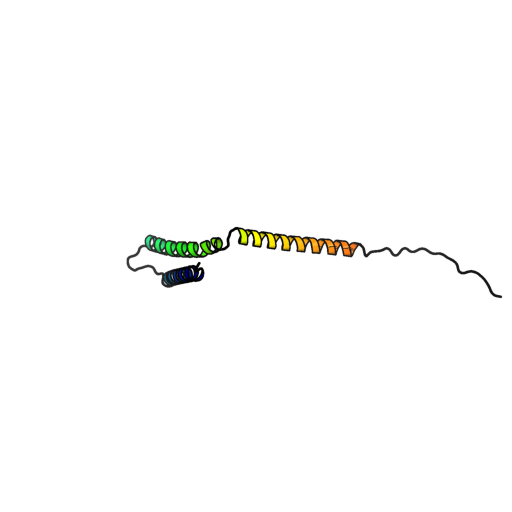4 C CA . LYS A 1 87 ? 43.239 26.941 -23.616 1.00 53.69 87 LYS A CA 1
ATOM 705 C C . LYS A 1 87 ? 44.760 26.881 -23.421 1.00 53.69 87 LYS A C 1
ATOM 707 O O . LYS A 1 87 ? 45.378 27.922 -23.224 1.00 53.69 87 LYS A O 1
ATOM 712 N N . LYS A 1 88 ? 45.384 25.699 -23.492 1.00 53.97 88 LYS A N 1
ATOM 713 C CA . LYS A 1 88 ? 46.838 25.536 -23.305 1.00 53.97 88 LYS A CA 1
ATOM 714 C C . LYS A 1 88 ? 47.662 25.823 -24.573 1.00 53.97 88 LYS A C 1
ATOM 716 O O . LYS A 1 88 ? 48.859 26.060 -24.462 1.00 53.97 88 LYS A O 1
ATOM 721 N N . VAL A 1 89 ? 47.044 25.820 -25.761 1.00 52.16 89 VAL A N 1
ATOM 722 C CA . VAL A 1 89 ? 47.736 25.983 -27.062 1.00 52.16 89 VAL A CA 1
ATOM 723 C C . VAL A 1 89 ? 47.974 27.457 -27.438 1.00 52.16 89 VAL A C 1
ATOM 725 O O . VAL A 1 89 ? 48.875 27.754 -28.213 1.00 52.16 89 VAL A O 1
ATOM 728 N N . ILE A 1 90 ? 47.236 28.401 -26.849 1.00 59.56 90 ILE A N 1
ATOM 729 C CA . ILE A 1 90 ? 47.315 29.843 -27.174 1.00 59.56 90 ILE A CA 1
ATOM 730 C C . ILE A 1 90 ? 48.435 30.617 -26.453 1.00 59.56 90 ILE A C 1
ATOM 732 O O . ILE A 1 90 ? 48.618 31.804 -26.709 1.00 59.56 90 ILE A O 1
ATOM 736 N N . ALA A 1 91 ? 49.222 29.978 -25.584 1.00 63.53 91 ALA A N 1
ATOM 737 C CA . ALA A 1 91 ? 50.354 30.628 -24.924 1.00 63.53 91 ALA A CA 1
ATOM 738 C C . ALA A 1 91 ? 51.637 30.481 -25.765 1.00 63.53 91 ALA A C 1
ATOM 740 O O . ALA A 1 91 ? 52.492 29.646 -25.462 1.00 63.53 91 ALA A O 1
ATOM 741 N N . PHE A 1 92 ? 51.769 31.274 -26.836 1.00 52.28 92 PHE A N 1
ATOM 742 C CA . PHE A 1 92 ? 53.004 31.343 -27.624 1.00 52.28 92 PHE A CA 1
ATOM 743 C C . PHE A 1 92 ? 53.901 32.509 -27.179 1.00 52.28 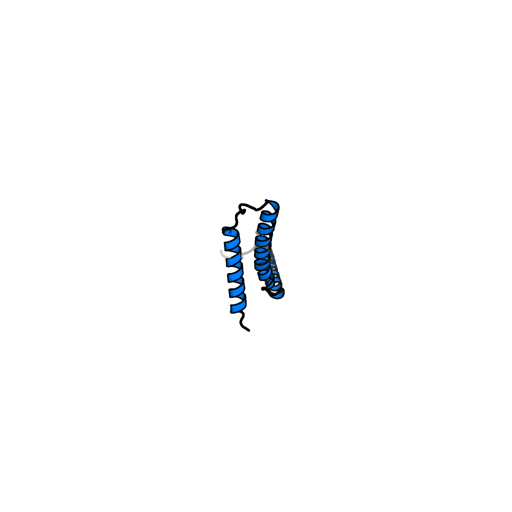92 PHE A C 1
ATOM 745 O O . PHE A 1 92 ? 53.453 33.620 -26.909 1.00 52.28 92 PHE A O 1
ATOM 752 N N . LYS A 1 93 ? 55.184 32.171 -27.051 1.00 60.38 93 LYS A N 1
ATOM 753 C CA . LYS A 1 93 ? 56.300 32.900 -26.442 1.00 60.38 93 LYS A CA 1
ATOM 754 C C . LYS A 1 93 ? 56.606 34.228 -27.152 1.00 60.38 93 LYS A C 1
ATOM 756 O O . LYS A 1 93 ? 56.799 34.232 -28.362 1.00 60.38 93 LYS A O 1
ATOM 761 N N . SER A 1 94 ? 56.773 35.314 -26.394 1.00 49.75 94 SER A N 1
ATOM 762 C CA . SER A 1 94 ? 57.482 36.512 -26.867 1.00 49.75 94 SER A CA 1
ATOM 763 C C . SER A 1 94 ? 58.977 36.319 -26.618 1.00 49.75 94 SER A C 1
ATOM 765 O O . SER A 1 94 ? 59.442 36.491 -25.492 1.00 49.75 94 SER A O 1
ATOM 767 N N . SER A 1 95 ? 59.719 35.931 -27.654 1.00 45.88 95 SER A N 1
ATOM 768 C CA . SER A 1 95 ? 61.182 35.973 -27.645 1.00 45.88 95 SER A CA 1
ATOM 769 C C . SER A 1 95 ? 61.653 37.345 -28.118 1.00 45.88 95 SER A C 1
ATOM 771 O O . SER A 1 95 ? 61.365 37.759 -29.235 1.00 45.88 95 SER A O 1
ATOM 773 N N . THR A 1 96 ? 62.410 38.027 -27.263 1.00 48.97 96 THR A N 1
ATOM 774 C CA . THR A 1 96 ? 63.444 38.987 -27.667 1.00 48.97 96 THR A CA 1
ATOM 775 C C . THR A 1 96 ? 64.427 38.309 -28.628 1.00 48.97 96 THR A C 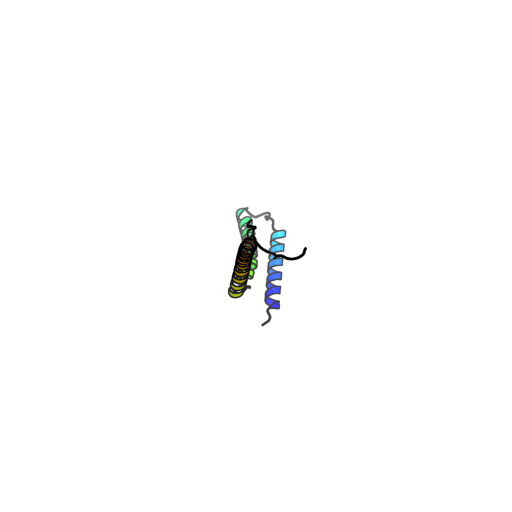1
ATOM 777 O O . THR A 1 96 ? 64.811 37.184 -28.316 1.00 48.97 96 THR A O 1
ATOM 780 N N . VAL A 1 97 ? 64.820 38.959 -29.733 1.00 37.88 97 VAL A N 1
ATOM 781 C CA . VAL A 1 97 ? 66.200 39.208 -30.235 1.00 37.88 97 VAL A CA 1
ATOM 782 C C . VAL A 1 97 ? 66.106 39.831 -31.647 1.00 37.88 97 VAL A C 1
ATOM 784 O O . VAL A 1 97 ? 65.546 39.226 -32.550 1.00 37.88 97 VAL A O 1
ATOM 787 N N . ASP A 1 98 ? 66.592 41.072 -31.732 1.00 42.59 98 ASP A N 1
ATOM 788 C CA . ASP A 1 98 ? 67.440 41.741 -32.741 1.00 42.59 98 ASP A CA 1
ATOM 789 C C . ASP A 1 98 ? 67.620 41.226 -34.198 1.00 42.59 98 ASP A C 1
ATOM 791 O O . ASP A 1 98 ? 67.695 40.025 -34.444 1.00 42.59 98 ASP A O 1
ATOM 795 N N . SER A 1 99 ? 67.890 42.214 -35.080 1.00 41.53 99 SER A N 1
ATOM 796 C CA . SER A 1 99 ? 68.445 42.177 -36.457 1.00 41.53 99 SER A CA 1
ATOM 797 C C . SER A 1 99 ? 67.462 41.868 -37.614 1.00 41.53 99 SER A C 1
ATOM 799 O O . SER A 1 99 ? 66.630 40.978 -37.493 1.00 41.53 99 SER A O 1
ATOM 801 N N . SER A 1 100 ? 67.472 42.548 -38.774 1.00 44.94 100 SER A N 1
ATOM 802 C CA . SER A 1 100 ? 68.490 43.421 -39.393 1.00 44.94 100 SER A CA 1
ATOM 803 C C . SER A 1 100 ? 67.958 44.167 -40.646 1.00 44.94 100 SER A C 1
ATOM 805 O O . SER A 1 100 ? 66.999 43.720 -41.268 1.00 44.94 100 SER A O 1
ATOM 807 N N . GLU A 1 101 ? 68.671 45.250 -41.001 1.00 47.78 101 GLU A N 1
ATOM 808 C CA . GLU A 1 101 ? 68.966 45.783 -42.356 1.00 47.78 101 GLU A CA 1
ATOM 809 C C . GLU A 1 101 ? 67.868 46.469 -43.202 1.00 47.78 101 GLU A C 1
ATOM 811 O O . GLU A 1 101 ? 67.069 45.817 -43.865 1.00 47.78 101 GLU A O 1
ATOM 816 N N . GLU A 1 102 ? 67.970 47.804 -43.322 1.00 49.25 102 GLU A N 1
ATOM 817 C CA . GLU A 1 102 ? 67.718 48.498 -44.595 1.00 49.25 102 GLU A CA 1
ATOM 818 C C . GLU A 1 102 ? 68.968 49.288 -45.017 1.00 49.25 102 GLU A C 1
ATOM 820 O O . GLU A 1 102 ? 69.654 49.903 -44.197 1.00 49.25 102 GLU A O 1
ATOM 825 N N . GLU A 1 103 ? 69.272 49.151 -46.305 1.00 49.91 103 GLU A N 1
ATOM 826 C CA . GLU A 1 103 ? 70.453 49.591 -47.044 1.00 49.91 103 GLU A CA 1
ATOM 827 C C . GLU A 1 103 ? 70.544 51.112 -47.268 1.00 49.91 103 GLU A C 1
ATOM 829 O O . GLU A 1 103 ? 69.566 51.852 -47.210 1.00 49.91 103 GLU A O 1
ATOM 834 N N . SER A 1 104 ? 71.784 51.517 -47.545 1.00 49.31 104 SER A N 1
ATOM 835 C CA . SER A 1 104 ? 72.310 52.823 -47.958 1.00 49.31 104 SER A CA 1
ATOM 836 C C . SER A 1 104 ? 71.548 53.518 -49.100 1.00 49.31 104 SER A C 1
ATOM 838 O O . SER A 1 104 ? 71.142 52.845 -50.042 1.00 49.31 104 SER A O 1
ATOM 840 N N . ASP A 1 105 ? 71.471 54.861 -49.057 1.00 47.91 105 ASP A N 1
ATOM 841 C CA . ASP A 1 105 ? 72.030 55.831 -50.042 1.00 47.91 105 ASP A CA 1
ATOM 842 C C . ASP A 1 105 ? 71.240 57.167 -50.028 1.00 47.91 105 ASP A C 1
ATOM 844 O O . ASP A 1 105 ? 70.047 57.152 -50.320 1.00 47.91 105 ASP A O 1
ATOM 848 N N . ASP A 1 106 ? 71.866 58.287 -49.619 1.00 47.53 106 ASP A N 1
ATOM 849 C CA . ASP A 1 106 ? 71.947 59.562 -50.382 1.00 47.53 106 ASP A CA 1
ATOM 850 C C . ASP A 1 106 ? 72.641 60.702 -49.578 1.00 47.53 106 ASP A C 1
ATOM 852 O O . ASP A 1 106 ? 72.268 60.978 -48.433 1.00 47.53 106 ASP A O 1
ATOM 856 N N . GLU A 1 107 ? 73.588 61.368 -50.265 1.00 39.22 107 GLU A N 1
ATOM 857 C CA . GLU A 1 107 ? 74.380 62.611 -50.001 1.00 39.22 107 GLU A CA 1
ATOM 858 C C . GLU A 1 107 ? 75.438 62.666 -48.870 1.00 39.22 107 GLU A C 1
ATOM 860 O O . GLU A 1 107 ? 75.110 62.843 -47.672 1.00 39.22 107 GLU A O 1
#

Secondary structure (DSSP, 8-state):
--HHHHHHHHHHHHHHHHHHHHT----TT--HHHHHHHHHHHH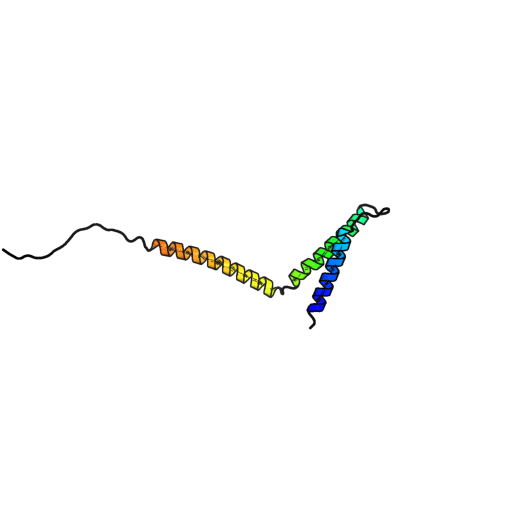HHHHHHHHHHHTTS-HHHHHHHHHHHHHHHHHHHHHHHHHHHHHHHT-----------------

Sequence (107 aa):
VTYEGTNQVKDAKINMLVREYEMFSMKENENISSMFVRFTNIINSLQSLNAKDLNTLPLEELLGSLMTHEMMIKNREDDEEQDKKKKKVIAFKSSTVDSSEEESDDE

pLDDT: mean 74.44, std 19.51, range [37.88, 98.25]

Organism: Cephalotus follicularis (NCBI:txid3775)

Radius of gyration: 35.9 Å; chains: 1; bounding box: 88×69×71 Å

Foldseek 3Di:
DCPPVVVVVLVVVLVVLVVCQVPQDADPPDDPVRSVVVNVVSVVVNCVSVVCVVVVCPVVNVVVVVVVVVVVVVVVVVVVVVVVVVVVVPDDDDDDDDDDDDDDDDD